Protein AF-L8WST7-F1 (afdb_monomer)

Sequence (160 aa):
MAISNLDQYQHTGDPSQLDACLTSFRQSSKLSTAVPRKVFDNAFQWANLSSQHAYLCPTEAFCAAMNLLPHFIWLGATTAQRYQDLILTENLAIRAGAAAIRSSEYSTSLEWLEHGRCIVWSQALMLRSPLDNLEASDPVLATRLQKVSKQASTSSSEGI

Secondary structure (DSSP, 8-state):
-HHHHHHHHHHH--HHHHHHHHHHHHHHTT-TTS-HHHHHHHHHHHHHHHHH-GGG-THHHHHHHHHHGGGG--TT--HHHHHHHHHHHHHHHHHHHHHHHHTT-HHHHHHHHHHHHHHHHHHHHHHS-HHHHHHHH-HHHHHHHHHHHHHHHHHHHS--

Foldseek 3Di:
DLVVLVVVCVVPVDVVSVVVNLVVLVVLLPDPPDDLVVSLVSLLVSLVSLLVPVVSLSLVSLVSNLVSVVVPPDDPDDLVVLVVVLVVLQVSLCSNLVSCVVVVNNVSSVVSNVSSVVSSVVSVVVSDDPLNVCCVVPVPVSVVVVVVVVVVVVVVVVPD

Mean predicted aligned error: 10.7 Å

Structure (mmCIF, N/CA/C/O backbone):
data_AF-L8WST7-F1
#
_entry.id   AF-L8WST7-F1
#
loop_
_atom_site.group_PDB
_atom_site.id
_atom_site.type_symbol
_atom_site.label_atom_id
_atom_site.label_alt_id
_atom_site.label_comp_id
_atom_site.label_asym_id
_atom_site.label_entity_id
_atom_site.label_seq_id
_atom_site.pdbx_PDB_ins_code
_atom_site.Cartn_x
_atom_site.Cartn_y
_atom_site.Cartn_z
_atom_site.occupancy
_atom_site.B_iso_or_equiv
_atom_site.auth_seq_id
_atom_site.auth_comp_id
_atom_site.auth_asym_id
_atom_site.auth_atom_id
_atom_site.pdbx_PDB_model_num
ATOM 1 N N . MET A 1 1 ? 13.203 18.092 -3.177 1.00 62.00 1 MET A N 1
ATOM 2 C CA . MET A 1 1 ? 13.853 17.722 -4.454 1.00 62.00 1 MET A CA 1
ATOM 3 C C . MET A 1 1 ? 12.968 16.820 -5.306 1.00 62.00 1 MET A C 1
ATOM 5 O O . MET A 1 1 ? 12.642 17.255 -6.394 1.00 62.00 1 MET A O 1
ATOM 9 N N . ALA A 1 2 ? 12.482 15.663 -4.825 1.00 66.56 2 ALA A N 1
ATOM 10 C CA . ALA A 1 2 ? 11.629 14.766 -5.632 1.00 66.56 2 ALA A CA 1
ATOM 11 C C . ALA A 1 2 ? 10.398 15.453 -6.271 1.00 66.56 2 ALA A C 1
ATOM 13 O O . ALA A 1 2 ? 10.195 15.335 -7.473 1.00 66.56 2 ALA A O 1
ATOM 14 N N . ILE A 1 3 ? 9.643 16.239 -5.492 1.00 69.12 3 ILE A N 1
ATOM 15 C CA . ILE A 1 3 ? 8.458 16.982 -5.974 1.00 69.12 3 ILE A CA 1
ATOM 16 C C . ILE A 1 3 ? 8.841 18.067 -6.996 1.00 69.12 3 ILE A C 1
ATOM 18 O O . ILE A 1 3 ? 8.213 18.181 -8.035 1.00 69.12 3 ILE A O 1
ATOM 22 N N . SER A 1 4 ? 9.931 18.802 -6.755 1.00 74.94 4 SER A N 1
ATOM 23 C CA . SER A 1 4 ? 10.416 19.829 -7.692 1.00 74.94 4 SER A CA 1
ATOM 24 C C . SER A 1 4 ? 10.816 19.241 -9.049 1.00 74.94 4 SER A C 1
ATOM 26 O O . SER A 1 4 ? 10.591 19.875 -10.073 1.00 74.94 4 SER A O 1
ATOM 28 N N . ASN A 1 5 ? 11.403 18.041 -9.063 1.00 72.50 5 ASN A N 1
ATOM 29 C CA . ASN A 1 5 ? 11.760 17.351 -10.304 1.00 72.50 5 ASN A CA 1
ATOM 30 C C . ASN A 1 5 ? 10.518 16.776 -11.004 1.00 72.50 5 ASN A C 1
ATOM 32 O O . ASN A 1 5 ? 10.495 16.703 -12.228 1.00 72.50 5 ASN A O 1
ATOM 36 N N . LEU A 1 6 ? 9.486 16.391 -10.242 1.00 72.19 6 LEU A N 1
ATOM 37 C CA . LEU A 1 6 ? 8.201 15.961 -10.794 1.00 72.19 6 LEU A CA 1
ATOM 38 C C . LEU A 1 6 ? 7.500 17.110 -11.528 1.00 72.19 6 LEU A C 1
ATOM 40 O O . LEU A 1 6 ? 7.072 16.921 -12.663 1.00 72.19 6 LEU A O 1
ATOM 44 N N . ASP A 1 7 ? 7.434 18.293 -10.914 1.00 74.06 7 ASP A N 1
ATOM 45 C CA . ASP A 1 7 ? 6.832 19.480 -11.533 1.00 74.06 7 ASP A CA 1
ATOM 46 C C . ASP A 1 7 ? 7.587 19.870 -12.813 1.00 74.06 7 ASP A C 1
ATOM 48 O O . ASP A 1 7 ? 6.987 20.119 -13.858 1.00 74.06 7 ASP A O 1
ATOM 52 N N . GLN A 1 8 ? 8.924 19.853 -12.779 1.00 71.38 8 GLN A N 1
ATOM 53 C CA . GLN A 1 8 ? 9.729 20.134 -13.970 1.00 71.38 8 GLN A CA 1
ATOM 54 C C . GLN A 1 8 ? 9.538 19.086 -15.073 1.00 71.38 8 GLN A C 1
ATOM 56 O O . GLN A 1 8 ? 9.402 19.466 -16.238 1.00 71.38 8 GLN A O 1
ATOM 61 N N . TYR A 1 9 ? 9.442 17.796 -14.738 1.00 74.44 9 TYR A N 1
ATOM 62 C CA . TYR A 1 9 ? 9.137 16.751 -15.716 1.00 74.44 9 TYR A CA 1
ATOM 63 C C . TYR A 1 9 ? 7.761 16.959 -16.359 1.00 74.44 9 TYR A C 1
ATOM 65 O O . TYR A 1 9 ? 7.638 16.871 -17.579 1.00 74.44 9 TYR A O 1
ATOM 73 N N . GLN A 1 10 ? 6.737 17.304 -15.573 1.00 77.31 10 GLN A N 1
ATOM 74 C CA . GLN A 1 10 ? 5.395 17.585 -16.096 1.00 77.31 10 GLN A CA 1
ATOM 75 C C . GLN A 1 10 ? 5.385 18.744 -17.102 1.00 77.31 10 GLN A C 1
ATOM 77 O O . GLN A 1 10 ? 4.581 18.739 -18.034 1.00 77.31 10 GLN A O 1
ATOM 82 N N . HIS A 1 11 ? 6.285 19.716 -16.942 1.00 78.19 11 HIS A N 1
ATOM 83 C CA . HIS A 1 11 ? 6.407 20.855 -17.849 1.00 78.19 11 HIS A CA 1
ATOM 84 C C . HIS A 1 11 ? 7.336 20.616 -19.045 1.00 78.19 11 HIS A C 1
ATOM 86 O O . HIS A 1 11 ? 7.112 21.200 -20.104 1.00 78.19 11 HIS A O 1
ATOM 92 N N . THR A 1 12 ? 8.382 19.802 -18.895 1.00 80.06 12 THR A N 1
ATOM 93 C CA . THR A 1 12 ? 9.449 19.663 -19.904 1.00 80.06 12 THR A CA 1
ATOM 94 C C . THR A 1 12 ? 9.417 18.342 -20.670 1.00 80.06 12 THR A C 1
ATOM 96 O O . THR A 1 12 ? 9.955 18.275 -21.772 1.00 80.06 12 THR A O 1
ATOM 99 N N . GLY A 1 13 ? 8.798 17.296 -20.114 1.00 76.12 13 GLY A N 1
ATOM 100 C CA . GLY A 1 13 ? 8.790 15.944 -20.680 1.00 76.12 13 GLY A CA 1
ATOM 101 C C . GLY A 1 13 ? 10.162 15.258 -20.704 1.00 76.12 13 GLY A C 1
ATOM 102 O O . GLY A 1 13 ? 10.314 14.241 -21.375 1.00 76.12 13 GLY A O 1
ATOM 103 N N . ASP A 1 14 ? 11.163 15.804 -20.006 1.00 79.00 14 ASP A N 1
ATOM 104 C CA . ASP A 1 14 ? 12.544 15.319 -20.029 1.00 79.00 14 ASP A CA 1
ATOM 105 C C . ASP A 1 14 ? 12.711 14.012 -19.220 1.00 79.00 14 ASP A C 1
ATOM 107 O O . ASP A 1 14 ? 12.566 14.023 -17.990 1.00 79.00 14 ASP A O 1
ATOM 111 N N . PRO A 1 15 ? 13.075 12.881 -19.859 1.00 76.31 15 PRO A N 1
ATOM 112 C CA . PRO A 1 15 ? 13.247 11.597 -19.177 1.00 76.31 15 PRO A CA 1
ATOM 113 C C . PRO A 1 15 ? 14.325 11.612 -18.084 1.00 76.31 15 PRO A C 1
ATOM 115 O O . PRO A 1 15 ? 14.229 10.859 -17.117 1.00 76.31 15 PRO A O 1
ATOM 118 N N . SER A 1 16 ? 15.340 12.476 -18.198 1.00 79.12 16 SER A N 1
ATOM 119 C CA . SER A 1 16 ? 16.414 12.561 -17.200 1.00 79.12 16 SER A CA 1
ATOM 120 C C . SER A 1 16 ? 15.920 13.127 -15.861 1.00 79.12 16 SER A C 1
ATOM 122 O O . SER A 1 16 ? 16.366 12.709 -14.789 1.00 79.12 16 SER A O 1
ATOM 124 N N . GLN A 1 17 ? 14.930 14.023 -15.908 1.00 79.00 17 GLN A N 1
ATOM 125 C CA . GLN A 1 17 ? 14.279 14.585 -14.725 1.00 79.00 17 GLN A CA 1
ATOM 126 C C . GLN A 1 17 ? 13.354 13.563 -14.061 1.00 79.00 17 GLN A C 1
ATOM 128 O O . GLN A 1 17 ? 13.283 13.506 -12.829 1.00 79.00 17 GLN A O 1
ATOM 133 N N . LEU A 1 18 ? 12.707 12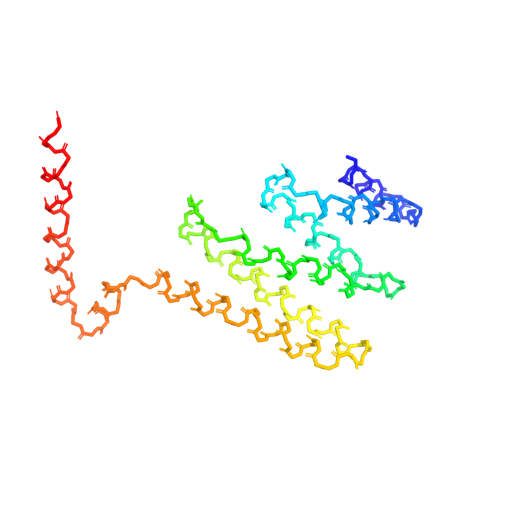.712 -14.865 1.00 77.12 18 LEU A N 1
ATOM 134 C CA . LEU A 1 18 ? 11.911 11.589 -14.380 1.00 77.12 18 LEU A CA 1
ATOM 135 C C . LEU A 1 18 ? 12.783 10.576 -13.622 1.00 77.12 18 LEU A C 1
ATOM 137 O O . LEU A 1 18 ? 12.460 10.237 -12.484 1.00 77.12 18 LEU A O 1
ATOM 141 N N . ASP A 1 19 ? 13.921 10.157 -14.176 1.00 78.50 19 ASP A N 1
ATOM 142 C CA . ASP A 1 19 ? 14.832 9.222 -13.496 1.00 78.50 19 ASP A CA 1
ATOM 143 C C . ASP A 1 19 ? 15.387 9.797 -12.182 1.00 78.50 19 ASP A C 1
ATOM 145 O O . ASP A 1 19 ? 15.436 9.107 -11.153 1.00 78.50 19 ASP A O 1
ATOM 149 N N . ALA A 1 20 ? 15.747 11.084 -12.172 1.00 81.19 20 ALA A N 1
ATOM 150 C CA . ALA A 1 20 ? 16.183 11.776 -10.960 1.00 81.19 20 ALA A CA 1
ATOM 151 C C . ALA A 1 20 ? 15.063 11.856 -9.905 1.00 81.19 20 ALA A C 1
ATOM 153 O O . ALA A 1 20 ? 15.311 11.707 -8.701 1.00 81.19 20 ALA A O 1
ATOM 154 N N . CYS A 1 21 ? 13.820 12.071 -10.342 1.00 79.94 21 CYS A N 1
ATOM 155 C CA . CYS A 1 21 ? 12.636 12.082 -9.490 1.00 79.94 21 CYS A CA 1
ATOM 156 C C . CYS A 1 21 ? 12.384 10.703 -8.854 1.00 79.94 21 CYS A C 1
ATOM 158 O O . CYS A 1 21 ? 12.292 10.594 -7.628 1.00 79.94 21 CYS A O 1
ATOM 160 N N . LEU A 1 22 ? 12.366 9.638 -9.660 1.00 79.94 22 LEU A N 1
ATOM 161 C CA . LE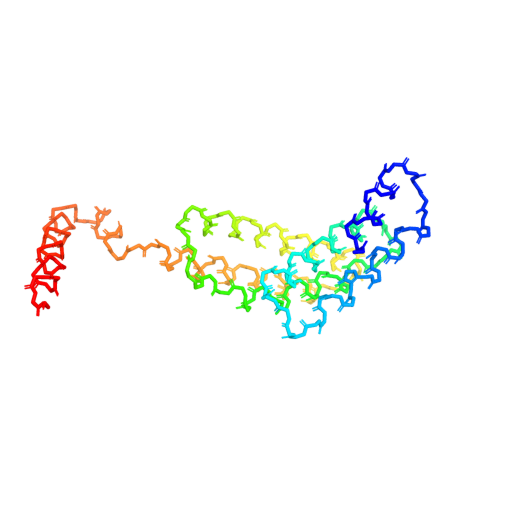U A 1 22 ? 12.135 8.264 -9.200 1.00 79.94 22 LEU A CA 1
ATOM 162 C C . LEU A 1 22 ? 13.233 7.788 -8.252 1.00 79.94 22 LEU A C 1
ATOM 164 O O . LEU A 1 22 ? 12.938 7.202 -7.211 1.00 79.94 22 LEU A O 1
ATOM 168 N N . THR A 1 23 ? 14.493 8.104 -8.556 1.00 83.19 23 THR A N 1
ATOM 169 C CA . THR A 1 23 ? 15.626 7.806 -7.668 1.00 83.19 23 THR A CA 1
ATOM 170 C C . THR A 1 23 ? 15.458 8.494 -6.314 1.00 83.19 23 THR A C 1
ATOM 172 O O . THR A 1 23 ? 15.653 7.871 -5.268 1.00 83.19 23 THR A O 1
ATOM 175 N N . SER A 1 24 ? 15.029 9.759 -6.316 1.00 82.44 24 SER A N 1
ATOM 176 C CA . SER A 1 24 ? 14.788 10.521 -5.087 1.00 82.44 24 SER A CA 1
ATOM 177 C C . SER A 1 24 ? 13.637 9.940 -4.257 1.00 82.44 24 SER A C 1
ATOM 179 O O . SER A 1 24 ? 13.756 9.835 -3.031 1.00 82.44 24 SER A O 1
ATOM 181 N N . PHE A 1 25 ? 12.532 9.532 -4.894 1.00 79.44 25 PHE A N 1
ATOM 182 C CA . PHE A 1 25 ? 11.434 8.863 -4.192 1.00 79.44 25 PHE A CA 1
ATOM 183 C C . PHE A 1 25 ? 11.850 7.497 -3.636 1.00 79.44 25 PHE A C 1
ATOM 185 O O . PHE A 1 25 ? 11.574 7.216 -2.470 1.00 79.44 25 PHE A O 1
ATOM 192 N N . ARG A 1 26 ? 12.588 6.695 -4.414 1.00 82.38 26 ARG A N 1
ATOM 193 C CA . ARG A 1 26 ? 13.139 5.396 -3.993 1.00 82.38 26 ARG A CA 1
ATOM 194 C C . ARG A 1 26 ? 14.083 5.508 -2.799 1.00 82.38 26 ARG A C 1
ATOM 196 O O . ARG A 1 26 ? 14.074 4.651 -1.919 1.00 82.38 26 ARG A O 1
ATOM 203 N N . GLN A 1 27 ? 14.933 6.533 -2.760 1.00 82.94 27 GLN A N 1
ATOM 204 C CA . GLN A 1 27 ? 15.797 6.782 -1.603 1.00 82.94 27 GLN A CA 1
ATOM 205 C C . GLN A 1 27 ? 14.965 7.197 -0.389 1.00 82.94 27 GLN A C 1
ATOM 207 O O . GLN A 1 27 ? 15.158 6.663 0.700 1.00 82.94 27 GLN A O 1
ATOM 212 N N . SER A 1 28 ? 13.996 8.092 -0.589 1.00 77.94 28 SER A N 1
ATOM 213 C CA . SER A 1 28 ? 13.139 8.592 0.488 1.00 77.94 28 SER A CA 1
ATOM 214 C C . SER A 1 28 ? 12.265 7.501 1.109 1.00 77.94 28 SER A C 1
ATOM 216 O O . SER A 1 28 ? 12.063 7.513 2.320 1.00 77.94 28 SER A O 1
ATOM 218 N N . SER A 1 29 ? 11.787 6.532 0.321 1.00 74.38 29 SER A N 1
ATOM 219 C CA . SER A 1 29 ? 10.984 5.408 0.821 1.00 74.38 29 SER A CA 1
ATOM 220 C C . SER A 1 29 ? 11.774 4.433 1.704 1.00 74.38 29 SER A C 1
ATOM 222 O O . SER A 1 29 ? 11.177 3.616 2.396 1.00 74.38 29 SER A O 1
ATOM 224 N N . LYS A 1 30 ? 13.113 4.500 1.686 1.00 77.19 30 LYS A N 1
ATOM 225 C CA . LYS A 1 30 ? 14.012 3.672 2.510 1.00 77.19 30 LYS A CA 1
ATOM 226 C C . LYS A 1 30 ? 14.468 4.377 3.794 1.00 77.19 30 LYS A C 1
ATOM 228 O O . LYS A 1 30 ? 15.122 3.758 4.631 1.00 77.19 30 LYS A O 1
ATOM 233 N N . LEU A 1 31 ? 14.154 5.664 3.965 1.00 73.44 31 LEU A N 1
ATOM 234 C CA . LEU A 1 31 ? 14.562 6.435 5.140 1.00 73.44 31 LEU A CA 1
ATOM 235 C C . LEU A 1 31 ? 13.676 6.098 6.347 1.00 73.44 31 LEU A C 1
ATOM 237 O O . LEU A 1 31 ? 12.579 6.628 6.499 1.00 73.44 31 LEU A O 1
ATOM 241 N N . SER A 1 32 ? 14.199 5.266 7.251 1.00 60.28 32 SER A N 1
ATOM 242 C CA . SER A 1 32 ? 13.522 4.852 8.493 1.00 60.28 32 SER A CA 1
ATOM 243 C C . SER A 1 32 ? 13.309 5.984 9.514 1.00 60.28 32 SER A C 1
ATOM 245 O O . SER A 1 32 ? 12.605 5.784 10.500 1.00 60.28 32 SER A O 1
ATOM 247 N N . THR A 1 33 ? 13.931 7.152 9.325 1.00 61.94 33 THR A N 1
ATOM 248 C CA . THR A 1 33 ? 13.876 8.299 10.253 1.00 61.94 33 THR A CA 1
ATOM 249 C C . THR A 1 33 ? 12.775 9.309 9.924 1.00 61.94 33 THR A C 1
ATOM 251 O O . THR A 1 33 ? 12.548 10.245 10.690 1.00 61.94 33 THR A O 1
ATOM 254 N N . ALA A 1 34 ? 12.101 9.160 8.783 1.00 65.44 34 ALA A N 1
ATOM 255 C CA . ALA A 1 34 ? 11.062 10.080 8.342 1.00 65.44 34 ALA A CA 1
ATOM 256 C C . ALA A 1 34 ? 9.675 9.681 8.875 1.00 65.44 34 ALA A C 1
ATOM 258 O O . ALA A 1 34 ? 9.419 8.531 9.223 1.00 65.44 34 ALA A O 1
ATOM 259 N N . VAL A 1 35 ? 8.759 10.654 8.930 1.00 75.75 35 VAL A N 1
ATOM 260 C CA . VAL A 1 35 ? 7.368 10.432 9.359 1.00 75.75 35 VAL A CA 1
ATOM 261 C C . VAL A 1 35 ? 6.738 9.335 8.484 1.00 75.75 35 VAL A C 1
ATOM 263 O O . VAL A 1 35 ? 6.706 9.531 7.266 1.00 75.75 35 VAL A O 1
ATOM 266 N N . PRO A 1 36 ? 6.188 8.239 9.052 1.00 77.19 36 PRO A N 1
ATOM 267 C CA . PRO A 1 36 ? 5.724 7.073 8.290 1.00 77.19 36 PRO A CA 1
ATOM 268 C C . PRO A 1 36 ? 4.796 7.413 7.121 1.00 77.19 36 PRO A C 1
ATOM 270 O O . PRO A 1 36 ? 4.964 6.890 6.022 1.00 77.19 36 PRO A O 1
ATOM 273 N N . ARG A 1 37 ? 3.885 8.377 7.317 1.00 77.31 37 ARG A N 1
ATOM 274 C CA . ARG A 1 37 ? 2.991 8.869 6.259 1.00 77.31 37 ARG A CA 1
ATOM 275 C C . ARG A 1 37 ? 3.743 9.467 5.072 1.00 77.31 37 ARG A C 1
ATOM 277 O O . ARG A 1 37 ? 3.459 9.113 3.942 1.00 77.31 37 ARG A O 1
ATOM 284 N N . LYS A 1 38 ? 4.757 10.301 5.320 1.00 80.31 38 LYS A N 1
ATOM 285 C CA . LYS A 1 38 ? 5.576 10.888 4.247 1.00 80.31 38 LYS A CA 1
ATOM 286 C C . LYS A 1 38 ? 6.383 9.825 3.500 1.00 80.31 38 LYS A C 1
ATOM 288 O O . LYS A 1 38 ? 6.580 9.946 2.296 1.00 80.31 38 LYS A O 1
ATOM 293 N N . VAL A 1 39 ? 6.869 8.801 4.204 1.00 83.12 39 VAL A N 1
ATOM 294 C CA . VAL A 1 39 ? 7.604 7.684 3.586 1.00 83.12 39 VAL A CA 1
ATOM 295 C C . VAL A 1 39 ? 6.674 6.882 2.676 1.00 83.12 39 VAL A C 1
ATOM 297 O O . VAL A 1 39 ? 7.037 6.604 1.533 1.00 83.12 39 VAL A O 1
ATOM 300 N N . PHE A 1 40 ? 5.461 6.586 3.150 1.00 84.00 40 PHE A N 1
ATOM 301 C CA . PHE A 1 40 ? 4.422 5.935 2.358 1.00 84.00 40 PHE A CA 1
ATOM 302 C C . PHE A 1 40 ? 4.012 6.775 1.143 1.00 84.00 40 PHE A C 1
ATOM 304 O O . PHE A 1 40 ? 4.028 6.258 0.030 1.00 84.00 40 PHE A O 1
ATOM 311 N N . ASP A 1 41 ? 3.731 8.069 1.322 1.00 82.88 41 ASP A N 1
ATOM 312 C CA . ASP A 1 41 ? 3.341 8.970 0.231 1.00 82.88 41 ASP A CA 1
ATOM 313 C C . ASP A 1 41 ? 4.404 8.989 -0.878 1.00 82.88 41 ASP A C 1
ATOM 315 O O . ASP A 1 41 ? 4.080 8.896 -2.060 1.00 82.88 41 ASP A O 1
ATOM 319 N N . ASN A 1 42 ? 5.688 9.027 -0.511 1.00 84.44 42 ASN A N 1
ATOM 320 C CA . ASN A 1 42 ? 6.789 8.957 -1.472 1.00 84.44 42 ASN A CA 1
ATOM 321 C C . ASN A 1 42 ? 6.823 7.619 -2.229 1.00 84.44 42 ASN A C 1
ATOM 323 O O . ASN A 1 42 ? 6.996 7.613 -3.447 1.00 84.44 42 ASN A O 1
ATOM 327 N N . ALA A 1 43 ? 6.646 6.493 -1.531 1.00 87.06 43 ALA A N 1
ATOM 328 C CA . ALA A 1 43 ? 6.595 5.172 -2.158 1.00 87.06 43 ALA A CA 1
ATOM 329 C C . ALA A 1 43 ? 5.373 5.023 -3.082 1.00 87.06 43 ALA A C 1
ATOM 331 O O . ALA A 1 43 ? 5.476 4.467 -4.174 1.00 87.06 43 ALA A O 1
ATOM 332 N N . PHE A 1 44 ? 4.227 5.575 -2.681 1.00 86.69 44 PHE A N 1
ATOM 333 C CA . PHE A 1 44 ? 3.004 5.584 -3.474 1.00 86.69 44 PHE A CA 1
ATOM 334 C C . PHE A 1 44 ? 3.160 6.424 -4.748 1.00 86.69 44 PHE A C 1
ATOM 336 O O . PHE A 1 44 ? 2.804 5.971 -5.837 1.00 86.69 44 PHE A O 1
ATOM 343 N N . GLN A 1 45 ? 3.751 7.619 -4.644 1.00 85.75 45 GLN A N 1
ATOM 344 C CA . GLN A 1 45 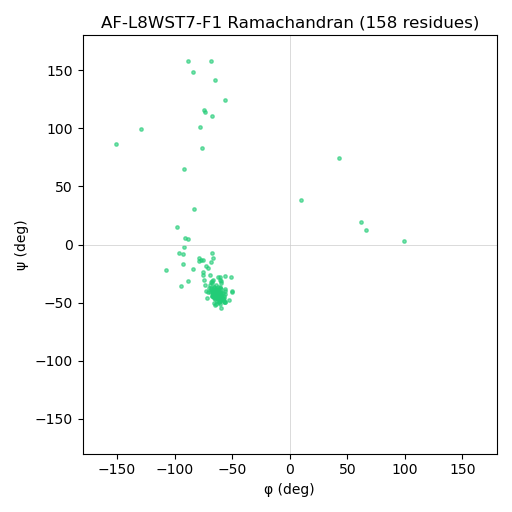? 4.035 8.457 -5.811 1.00 85.75 45 GLN A CA 1
ATOM 345 C C . GLN A 1 45 ? 5.050 7.805 -6.750 1.00 85.75 45 GLN A C 1
ATOM 347 O O . GLN A 1 45 ? 4.857 7.817 -7.966 1.00 85.75 45 GLN A O 1
ATOM 352 N N . TRP A 1 46 ? 6.081 7.157 -6.202 1.00 88.06 46 TRP A N 1
ATOM 353 C CA . TRP A 1 46 ? 7.013 6.356 -6.990 1.00 88.06 46 TRP A CA 1
ATOM 354 C C . TRP A 1 46 ? 6.290 5.260 -7.775 1.00 88.06 46 TRP A C 1
ATOM 356 O O . TRP A 1 46 ? 6.468 5.155 -8.986 1.00 88.06 46 TRP A O 1
ATOM 366 N N . ALA A 1 47 ? 5.425 4.485 -7.117 1.00 88.56 47 ALA A N 1
ATOM 367 C CA . ALA A 1 47 ? 4.667 3.421 -7.766 1.00 88.56 47 ALA A CA 1
ATOM 368 C C . ALA A 1 47 ? 3.727 3.958 -8.857 1.00 88.56 47 ALA A C 1
ATOM 370 O O . ALA A 1 47 ? 3.619 3.362 -9.931 1.00 88.56 47 ALA A O 1
ATOM 371 N N . ASN A 1 48 ? 3.096 5.113 -8.622 1.00 86.31 48 ASN A N 1
ATOM 372 C CA . ASN A 1 48 ? 2.260 5.789 -9.612 1.00 86.31 48 ASN A CA 1
ATOM 373 C C . ASN A 1 48 ? 3.030 6.145 -10.871 1.00 86.31 48 ASN A C 1
ATOM 375 O O . ASN A 1 48 ? 2.632 5.724 -11.959 1.00 86.31 48 ASN A O 1
ATOM 379 N N . LEU A 1 49 ? 4.132 6.868 -10.712 1.00 83.62 49 LEU A N 1
ATOM 380 C CA . LEU A 1 49 ? 4.931 7.344 -11.831 1.00 83.62 49 LEU A CA 1
ATOM 381 C C . LEU A 1 49 ? 5.574 6.177 -12.580 1.00 83.62 49 LEU A C 1
ATOM 383 O O . LEU A 1 49 ? 5.419 6.077 -13.793 1.00 83.62 49 LEU A O 1
ATOM 387 N N . SER A 1 50 ? 6.177 5.217 -11.874 1.00 85.12 50 SER A N 1
ATOM 388 C CA . SER A 1 50 ? 6.747 4.024 -12.511 1.00 85.12 50 SER A CA 1
ATOM 389 C C . SER A 1 50 ? 5.697 3.216 -13.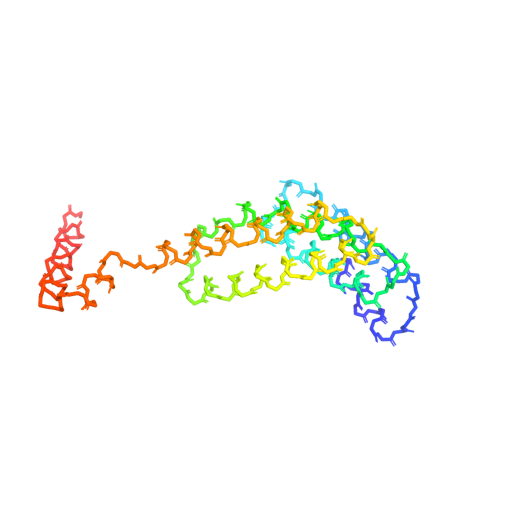278 1.00 85.12 50 SER A C 1
ATOM 391 O O . SER A 1 50 ? 6.002 2.632 -14.311 1.00 85.12 50 SER A O 1
ATOM 393 N N . SER A 1 51 ? 4.440 3.175 -12.813 1.00 84.12 51 SER A N 1
ATOM 394 C CA . SER A 1 51 ? 3.379 2.423 -13.501 1.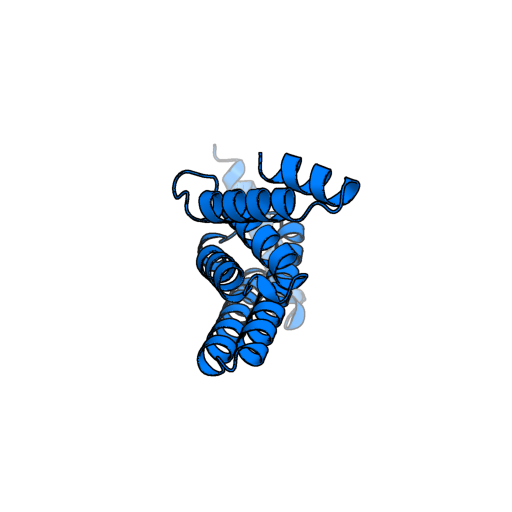00 84.12 51 SER A CA 1
ATOM 395 C C . SER A 1 51 ? 2.931 3.044 -14.828 1.00 84.12 51 SER A C 1
ATOM 397 O O . SER A 1 51 ? 2.378 2.333 -15.664 1.00 84.12 51 SER A O 1
ATOM 399 N N . GLN A 1 52 ? 3.194 4.338 -15.040 1.00 84.19 52 GLN A N 1
ATOM 400 C CA . GLN A 1 52 ? 2.910 5.037 -16.300 1.00 84.19 52 GLN A CA 1
ATOM 401 C C . GLN A 1 52 ? 3.970 4.752 -17.374 1.00 84.19 52 GLN A C 1
ATOM 403 O O . GLN A 1 52 ? 3.744 5.007 -18.555 1.00 84.19 52 GLN A O 1
ATOM 408 N N . HIS A 1 53 ? 5.110 4.185 -16.978 1.00 78.75 53 HIS A N 1
ATOM 409 C CA . HIS A 1 53 ? 6.273 4.012 -17.832 1.00 78.75 53 HIS A CA 1
ATOM 410 C C . HIS A 1 53 ? 6.758 2.561 -17.787 1.00 78.75 53 HIS A C 1
ATOM 412 O O . HIS A 1 53 ? 7.469 2.146 -16.878 1.00 78.75 53 HIS A O 1
ATOM 418 N N . ALA A 1 54 ? 6.393 1.774 -18.803 1.00 65.94 54 ALA A N 1
ATOM 419 C CA . ALA A 1 54 ? 6.627 0.327 -18.830 1.00 65.94 54 ALA A CA 1
ATOM 420 C C . ALA A 1 54 ? 8.102 -0.094 -18.639 1.00 65.94 54 ALA A C 1
ATOM 422 O O . ALA A 1 54 ? 8.358 -1.176 -18.116 1.00 65.94 54 ALA A O 1
ATOM 423 N N . TYR A 1 55 ? 9.065 0.757 -19.012 1.00 72.56 55 TYR A N 1
ATOM 424 C CA . TYR A 1 55 ? 10.500 0.482 -18.865 1.00 72.56 55 TYR A CA 1
ATOM 425 C C . TYR A 1 55 ? 11.016 0.608 -17.420 1.00 72.56 55 TYR A C 1
ATOM 427 O O . TYR A 1 55 ? 12.116 0.149 -17.127 1.00 72.56 55 TYR A O 1
ATOM 435 N N . LEU A 1 56 ? 10.231 1.193 -16.508 1.00 72.06 56 LEU A N 1
ATOM 436 C CA . LEU A 1 56 ? 10.655 1.506 -15.138 1.00 72.06 56 LEU A CA 1
ATOM 437 C C . LEU A 1 56 ? 10.369 0.399 -14.118 1.00 72.06 56 LEU A C 1
ATOM 439 O O . LEU A 1 56 ? 10.608 0.608 -12.933 1.00 72.06 56 LEU A O 1
ATOM 443 N N . CYS A 1 57 ? 9.885 -0.767 -14.565 1.00 72.31 57 CYS A N 1
ATOM 444 C CA . CYS A 1 57 ? 9.635 -1.953 -13.738 1.00 72.31 57 CYS A CA 1
ATOM 445 C C . CYS A 1 57 ? 8.972 -1.603 -12.384 1.00 72.31 57 CYS A C 1
ATOM 447 O O . CYS A 1 57 ? 9.614 -1.616 -11.330 1.00 72.31 57 CYS A O 1
ATOM 449 N N . PRO A 1 58 ? 7.672 -1.259 -12.380 1.00 82.50 58 PRO A N 1
ATOM 450 C CA . PRO A 1 58 ? 7.016 -0.652 -11.220 1.00 82.50 58 PRO A CA 1
ATOM 451 C C . PRO A 1 58 ? 6.890 -1.581 -10.003 1.00 82.50 58 PRO A C 1
ATOM 453 O O . PRO A 1 58 ? 6.466 -1.133 -8.938 1.00 82.50 58 PRO A O 1
ATOM 456 N N . THR A 1 59 ? 7.233 -2.863 -10.138 1.00 84.69 59 THR A N 1
ATOM 457 C CA . THR A 1 59 ? 7.114 -3.881 -9.088 1.00 84.69 59 THR A CA 1
ATOM 458 C C . THR A 1 59 ? 7.931 -3.538 -7.845 1.00 84.69 59 THR A C 1
ATOM 460 O O . THR A 1 59 ? 7.431 -3.723 -6.739 1.00 84.69 59 THR A O 1
ATOM 463 N N . GLU A 1 60 ? 9.134 -2.966 -7.987 1.00 86.25 60 GLU A N 1
ATOM 464 C CA . GLU A 1 60 ? 9.937 -2.547 -6.826 1.00 86.25 60 GLU A CA 1
ATOM 465 C C . GLU A 1 60 ? 9.234 -1.437 -6.031 1.00 86.25 60 GLU A C 1
ATOM 467 O O . GLU A 1 60 ? 9.174 -1.47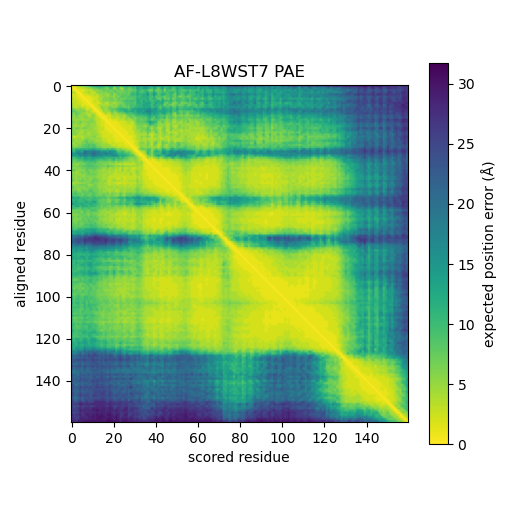5 -4.800 1.00 86.25 60 GLU A O 1
ATOM 472 N N . ALA A 1 61 ? 8.661 -0.467 -6.740 1.00 87.88 61 ALA A N 1
ATOM 473 C CA . ALA A 1 61 ? 7.962 0.654 -6.132 1.00 87.88 61 ALA A CA 1
ATOM 474 C C . ALA A 1 61 ? 6.686 0.200 -5.410 1.00 87.88 61 ALA A C 1
ATOM 476 O O . ALA A 1 61 ? 6.429 0.608 -4.276 1.00 87.88 61 ALA A O 1
ATOM 477 N N . PHE A 1 62 ? 5.919 -0.701 -6.034 1.00 90.75 62 PHE A N 1
ATOM 478 C CA . PHE A 1 62 ? 4.757 -1.321 -5.402 1.00 90.75 62 PHE A CA 1
ATOM 479 C C . PHE A 1 62 ? 5.143 -2.148 -4.174 1.00 90.75 62 PHE A C 1
ATOM 481 O O . PHE A 1 62 ? 4.483 -2.025 -3.148 1.00 90.75 62 PHE A O 1
ATOM 488 N N . CYS A 1 63 ? 6.234 -2.914 -4.231 1.00 88.88 63 CYS A N 1
ATOM 489 C CA . CYS A 1 63 ? 6.745 -3.664 -3.083 1.00 88.88 63 CYS A CA 1
ATOM 490 C C . CYS A 1 63 ? 7.064 -2.735 -1.902 1.00 88.88 63 CYS A C 1
ATOM 492 O O . CYS A 1 63 ? 6.623 -2.972 -0.777 1.00 88.88 63 CYS A O 1
ATOM 494 N N . ALA A 1 64 ? 7.769 -1.629 -2.160 1.00 88.56 64 ALA A N 1
ATOM 495 C CA . ALA A 1 64 ? 8.074 -0.640 -1.131 1.00 88.56 64 ALA A CA 1
ATOM 496 C C . ALA A 1 64 ? 6.799 -0.047 -0.507 1.00 88.56 64 ALA A C 1
ATOM 498 O O . ALA A 1 64 ? 6.696 0.028 0.717 1.00 88.56 64 ALA A O 1
ATOM 499 N N . ALA A 1 65 ? 5.813 0.326 -1.328 1.00 89.69 65 ALA A N 1
ATOM 500 C CA . ALA A 1 65 ? 4.546 0.869 -0.844 1.00 89.69 65 ALA A CA 1
ATOM 501 C C . ALA A 1 65 ? 3.744 -0.161 -0.024 1.00 89.69 65 ALA A C 1
ATOM 503 O O . ALA A 1 65 ? 3.245 0.170 1.052 1.00 89.69 65 ALA A O 1
ATOM 504 N N . MET A 1 66 ? 3.678 -1.417 -0.481 1.00 89.19 66 MET A N 1
ATOM 505 C CA . MET A 1 66 ? 2.993 -2.511 0.217 1.00 89.19 66 MET A CA 1
ATOM 506 C C . MET A 1 66 ? 3.630 -2.820 1.578 1.00 89.19 66 MET A C 1
ATOM 508 O O . MET A 1 66 ? 2.908 -2.994 2.551 1.00 89.19 66 MET A O 1
ATOM 512 N N . ASN A 1 67 ? 4.962 -2.801 1.693 1.00 86.94 67 ASN A N 1
ATOM 513 C CA . ASN A 1 67 ? 5.661 -3.055 2.964 1.00 86.94 67 ASN A CA 1
ATOM 514 C C . ASN A 1 67 ? 5.469 -1.940 4.008 1.00 86.94 67 ASN A C 1
ATOM 516 O O . ASN A 1 67 ? 5.565 -2.169 5.217 1.00 86.94 67 ASN A O 1
ATOM 520 N N . LEU A 1 68 ? 5.209 -0.715 3.553 1.00 84.94 68 LEU A N 1
ATOM 521 C CA . LEU A 1 68 ? 4.958 0.436 4.424 1.00 84.94 68 LEU A CA 1
ATOM 522 C C . LEU A 1 68 ? 3.496 0.518 4.879 1.00 84.94 68 LEU A C 1
ATOM 524 O O . LEU A 1 68 ? 3.210 1.119 5.914 1.00 84.94 68 LEU A O 1
ATOM 528 N N . LEU A 1 69 ? 2.587 -0.119 4.143 1.00 80.19 69 LEU A N 1
ATOM 529 C CA . LEU A 1 69 ? 1.146 -0.093 4.374 1.00 80.19 69 LEU A CA 1
ATOM 530 C C . LEU A 1 69 ? 0.725 -0.545 5.795 1.00 80.19 69 LEU A C 1
ATOM 532 O O . LEU A 1 69 ? -0.126 0.116 6.384 1.00 80.19 69 LEU A O 1
ATOM 536 N N . PRO A 1 70 ? 1.323 -1.578 6.428 1.00 76.06 70 PRO A N 1
ATOM 537 C CA . PRO A 1 70 ? 0.985 -1.954 7.807 1.00 76.06 70 PRO A CA 1
ATOM 538 C C . PRO A 1 70 ? 1.558 -1.003 8.863 1.00 76.06 70 PRO A C 1
ATOM 540 O O . PRO A 1 70 ? 1.044 -0.920 9.969 1.00 76.06 70 PRO A O 1
ATOM 543 N N . HIS A 1 71 ? 2.634 -0.276 8.556 1.00 71.25 71 HIS A N 1
ATOM 544 C CA . HIS A 1 71 ? 3.229 0.708 9.475 1.00 71.25 71 HIS A CA 1
ATOM 545 C C . HIS A 1 71 ? 2.446 2.024 9.480 1.00 71.25 71 HIS A C 1
ATOM 547 O O . HIS A 1 71 ? 2.617 2.879 10.349 1.00 71.25 71 HIS A O 1
ATOM 553 N N . PHE A 1 72 ? 1.541 2.155 8.518 1.00 66.19 72 PHE A N 1
ATOM 554 C CA . PHE A 1 72 ? 0.567 3.211 8.385 1.00 66.19 72 PHE A CA 1
ATOM 555 C C . PHE A 1 72 ? -0.683 2.952 9.249 1.00 66.19 72 PHE A C 1
ATOM 557 O O . PHE A 1 72 ? -1.770 3.358 8.875 1.00 66.19 72 PHE A O 1
ATOM 564 N N . ILE A 1 73 ? -0.595 2.277 10.404 1.00 57.16 73 ILE A N 1
ATOM 565 C CA . ILE A 1 73 ? -1.754 2.099 11.304 1.00 57.16 73 ILE A CA 1
ATOM 566 C C . ILE A 1 73 ? -2.025 3.411 12.064 1.00 57.16 73 ILE A C 1
ATOM 568 O O . ILE A 1 73 ? -1.545 3.637 13.168 1.00 57.16 73 ILE A O 1
ATOM 572 N N . TRP A 1 74 ? -2.746 4.302 11.377 1.00 65.50 74 TRP A N 1
ATOM 573 C CA . TRP A 1 74 ? -3.735 5.330 11.748 1.00 65.50 74 TRP A CA 1
ATOM 574 C C . TRP A 1 74 ? -3.979 5.721 13.219 1.00 65.50 74 TRP A C 1
ATOM 576 O O . TRP A 1 74 ? -5.114 6.019 13.609 1.00 65.50 74 TRP A O 1
ATOM 586 N N . LEU A 1 75 ? -2.949 5.794 14.052 1.00 48.88 75 LEU A N 1
ATOM 587 C CA . LEU A 1 75 ? -3.044 6.410 15.374 1.00 48.88 75 LEU A CA 1
ATOM 588 C C . LEU A 1 75 ? -3.279 7.922 15.219 1.00 48.88 75 LEU A C 1
ATOM 590 O O . LEU A 1 75 ? -2.404 8.660 14.776 1.00 48.88 75 LEU A O 1
ATOM 594 N N . GLY A 1 76 ? -4.485 8.377 15.576 1.00 55.56 76 GLY A N 1
ATOM 595 C CA . GLY A 1 76 ? -4.855 9.800 15.630 1.00 55.56 76 GLY A CA 1
ATOM 596 C C . GLY A 1 76 ? -5.632 10.352 14.428 1.00 55.56 76 GLY A C 1
ATOM 597 O O . GLY A 1 76 ? -5.937 11.542 14.405 1.00 55.56 76 GLY A O 1
ATOM 598 N N . ALA A 1 77 ? -5.986 9.527 13.440 1.00 66.69 77 ALA A N 1
ATOM 599 C CA . ALA A 1 77 ? -6.755 9.979 12.281 1.00 66.69 77 ALA A CA 1
ATOM 600 C C . ALA A 1 77 ? -8.273 10.004 12.532 1.00 66.69 77 ALA A C 1
ATOM 602 O O . ALA A 1 77 ? -8.821 9.165 13.253 1.00 66.69 77 ALA A O 1
ATOM 603 N N . THR A 1 78 ? -8.972 10.944 11.889 1.00 74.44 78 THR A N 1
ATOM 604 C CA . THR A 1 78 ? -10.440 11.014 11.921 1.00 74.44 78 THR A CA 1
ATOM 605 C C . THR A 1 78 ? -11.066 9.832 11.174 1.00 74.44 78 THR A C 1
ATOM 607 O O .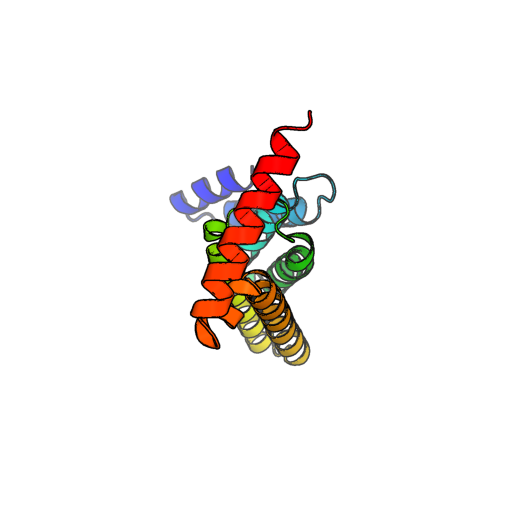 THR A 1 78 ? -10.450 9.237 10.290 1.00 74.44 78 THR A O 1
ATOM 610 N N . THR A 1 79 ? -12.326 9.507 11.481 1.00 71.88 79 THR A N 1
ATOM 611 C CA . THR A 1 79 ? -13.079 8.464 10.760 1.00 71.88 79 THR A CA 1
ATOM 612 C C . THR A 1 79 ? -13.147 8.730 9.254 1.00 71.88 79 THR A C 1
ATOM 614 O O . THR A 1 79 ? -13.003 7.800 8.470 1.00 71.88 79 THR A O 1
ATOM 617 N N . ALA A 1 80 ? -13.305 9.991 8.838 1.00 76.12 80 ALA A N 1
ATOM 618 C CA . ALA A 1 80 ? -13.345 10.360 7.424 1.00 76.12 80 ALA A CA 1
ATOM 619 C C . ALA A 1 80 ? -12.008 10.103 6.719 1.00 76.12 80 ALA A C 1
ATOM 621 O O . ALA A 1 80 ? -12.005 9.527 5.633 1.00 76.12 80 ALA A O 1
ATOM 622 N N . GLN A 1 81 ? -10.883 10.458 7.359 1.00 77.69 81 GLN A N 1
ATOM 623 C CA . GLN A 1 81 ? -9.569 10.107 6.828 1.00 77.69 81 GLN A CA 1
ATOM 624 C C . GLN A 1 81 ? -9.512 8.586 6.681 1.00 77.69 81 GLN A C 1
ATOM 626 O O . GLN A 1 81 ? -9.186 8.138 5.594 1.00 77.69 81 GLN A O 1
ATOM 631 N N . ARG A 1 82 ? -9.904 7.805 7.713 1.00 77.25 82 ARG A N 1
ATOM 632 C CA . ARG A 1 82 ? -9.874 6.318 7.728 1.00 77.25 82 ARG A CA 1
ATOM 633 C C . ARG A 1 82 ? -10.522 5.665 6.517 1.00 77.25 82 ARG A C 1
ATOM 635 O O . ARG A 1 82 ? -9.961 4.729 5.957 1.00 77.25 82 ARG A O 1
ATOM 642 N N . TYR A 1 83 ? -11.649 6.199 6.067 1.00 81.31 83 TYR A N 1
ATOM 643 C CA . TYR A 1 83 ? -12.287 5.737 4.837 1.00 81.31 83 TYR A CA 1
ATOM 644 C C . TYR A 1 83 ? -11.487 6.060 3.567 1.00 81.31 83 TYR A C 1
ATOM 646 O O . TYR A 1 83 ? -11.443 5.236 2.657 1.00 81.31 83 TYR A O 1
ATOM 654 N N . GLN A 1 84 ? -10.844 7.227 3.485 1.00 83.44 84 GLN A N 1
ATOM 655 C CA . GLN A 1 84 ? -10.069 7.613 2.301 1.00 83.44 84 GLN A CA 1
ATOM 656 C C . GLN A 1 84 ? -8.863 6.706 2.088 1.00 83.44 84 GLN A C 1
ATOM 658 O O . GLN A 1 84 ? -8.706 6.149 1.002 1.00 83.44 84 GLN A O 1
ATOM 663 N N . ASP A 1 85 ? -8.025 6.514 3.105 1.00 81.75 85 ASP A N 1
ATOM 664 C CA . ASP A 1 85 ? -6.831 5.689 2.909 1.00 81.75 85 ASP A CA 1
ATOM 665 C C . ASP A 1 85 ? -7.140 4.173 2.899 1.00 81.75 85 ASP A C 1
ATOM 667 O O . ASP A 1 85 ? -6.338 3.400 2.380 1.00 81.75 85 ASP A O 1
ATOM 671 N N . LEU A 1 86 ? -8.340 3.739 3.320 1.00 82.69 86 LEU A N 1
ATOM 672 C CA . LEU A 1 86 ? -8.891 2.411 2.993 1.00 82.69 86 LEU A CA 1
ATOM 673 C C . LEU A 1 86 ? -9.073 2.228 1.477 1.00 82.69 86 LEU A C 1
ATOM 675 O O . LEU A 1 86 ? -8.586 1.249 0.911 1.00 82.69 86 LEU A O 1
ATOM 679 N N . ILE A 1 87 ? -9.715 3.195 0.813 1.00 86.12 87 ILE A N 1
ATOM 680 C CA . ILE A 1 87 ? -9.896 3.194 -0.650 1.00 86.12 87 ILE A CA 1
ATOM 681 C C . ILE A 1 87 ? -8.534 3.242 -1.352 1.00 86.12 87 ILE A C 1
ATOM 683 O O . ILE A 1 87 ? -8.298 2.523 -2.325 1.00 86.12 87 ILE A O 1
ATOM 687 N N . LEU A 1 88 ? -7.613 4.070 -0.849 1.00 86.38 88 LEU A N 1
ATOM 688 C CA . LEU A 1 88 ? -6.252 4.153 -1.379 1.00 86.38 88 LEU A CA 1
ATOM 689 C C . LEU A 1 88 ? -5.522 2.810 -1.266 1.00 86.38 88 LEU A C 1
ATOM 691 O O . LEU A 1 88 ? -4.873 2.387 -2.221 1.00 86.38 88 LEU A O 1
ATOM 695 N N . THR A 1 89 ? -5.653 2.134 -0.123 1.00 84.56 89 THR A N 1
ATOM 696 C CA . THR A 1 89 ? -5.052 0.820 0.137 1.00 84.56 89 THR A CA 1
ATOM 697 C C . THR A 1 89 ? -5.554 -0.235 -0.844 1.00 84.56 89 THR A C 1
ATOM 699 O O . THR A 1 89 ? -4.755 -0.952 -1.448 1.00 84.56 89 THR A O 1
ATOM 702 N N . GLU A 1 90 ? -6.871 -0.312 -1.036 1.00 85.50 90 GLU A N 1
ATOM 703 C CA . GLU A 1 90 ? -7.483 -1.237 -1.989 1.00 85.50 90 GLU A CA 1
ATOM 704 C C . GLU A 1 90 ? -6.976 -0.975 -3.415 1.00 85.50 90 GLU A C 1
ATOM 706 O O . GLU A 1 90 ? -6.516 -1.889 -4.104 1.00 85.50 90 GLU A O 1
ATOM 711 N N . ASN A 1 91 ? -6.972 0.293 -3.836 1.00 90.31 91 ASN A N 1
ATOM 712 C CA . ASN A 1 91 ? -6.489 0.693 -5.155 1.00 90.31 91 ASN A CA 1
ATOM 713 C C . ASN A 1 91 ? -5.005 0.338 -5.361 1.00 90.31 91 ASN A C 1
ATOM 715 O O . ASN A 1 91 ? -4.623 -0.160 -6.424 1.00 90.31 91 ASN A O 1
ATOM 719 N N . LEU A 1 92 ? -4.175 0.555 -4.335 1.00 90.94 92 LEU A N 1
ATOM 720 C CA . LEU A 1 92 ? -2.758 0.206 -4.354 1.00 90.94 92 LEU A CA 1
ATOM 721 C C . LEU A 1 92 ? -2.558 -1.300 -4.543 1.00 90.94 92 LEU A C 1
ATOM 723 O O . LEU A 1 92 ? -1.813 -1.693 -5.440 1.00 90.94 92 LEU A O 1
ATOM 727 N N . ALA A 1 93 ? -3.243 -2.131 -3.755 1.00 92.56 93 ALA A N 1
ATOM 728 C CA . ALA A 1 93 ? -3.124 -3.586 -3.831 1.00 92.56 93 ALA A CA 1
ATOM 729 C C . ALA A 1 93 ? -3.560 -4.130 -5.201 1.00 92.56 93 ALA A C 1
ATOM 731 O O . ALA A 1 93 ? -2.861 -4.959 -5.787 1.00 92.56 93 ALA A O 1
ATOM 732 N N . ILE A 1 94 ? -4.659 -3.610 -5.765 1.00 94.12 94 ILE A N 1
ATOM 733 C CA . ILE A 1 94 ? -5.131 -3.975 -7.111 1.00 94.12 94 ILE A CA 1
ATOM 734 C C . ILE A 1 94 ? -4.073 -3.642 -8.168 1.00 94.12 94 ILE A C 1
ATOM 736 O O . ILE A 1 94 ? -3.763 -4.462 -9.035 1.00 94.12 94 ILE A O 1
ATOM 740 N N . ARG A 1 95 ? -3.493 -2.439 -8.109 1.00 92.94 95 ARG A N 1
ATOM 741 C CA . ARG A 1 95 ? -2.497 -1.993 -9.093 1.00 92.94 95 ARG A CA 1
ATOM 742 C C . ARG A 1 95 ? -1.171 -2.726 -8.959 1.00 92.94 95 ARG A C 1
ATOM 744 O O . ARG A 1 95 ? -0.572 -3.058 -9.983 1.00 92.94 95 ARG A O 1
ATOM 751 N N . ALA A 1 96 ? -0.756 -3.014 -7.729 1.00 93.06 96 ALA A N 1
ATOM 752 C CA . ALA A 1 96 ? 0.401 -3.839 -7.428 1.00 93.06 96 ALA A CA 1
ATOM 753 C C . ALA A 1 96 ? 0.212 -5.253 -7.999 1.00 93.06 96 ALA A C 1
ATOM 755 O O . ALA A 1 96 ? 1.046 -5.715 -8.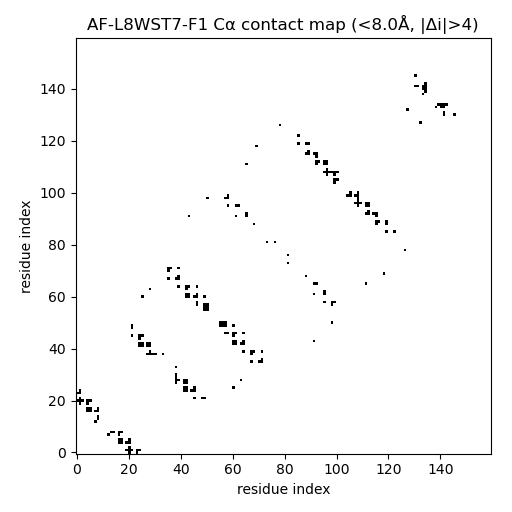777 1.00 93.06 96 ALA A O 1
ATOM 756 N N . GLY A 1 97 ? -0.922 -5.902 -7.709 1.00 94.12 97 GLY A N 1
ATOM 757 C CA . GLY A 1 97 ? -1.257 -7.221 -8.252 1.00 94.12 97 GLY A CA 1
ATOM 758 C C . GLY A 1 97 ? -1.271 -7.233 -9.781 1.00 94.12 97 GLY A C 1
ATOM 759 O O . GLY A 1 97 ? -0.611 -8.054 -10.413 1.00 94.12 97 GLY A O 1
ATOM 760 N N . ALA A 1 98 ? -1.915 -6.243 -10.405 1.00 92.75 98 ALA A N 1
ATOM 761 C CA . ALA A 1 98 ? -1.921 -6.110 -11.859 1.00 92.75 98 ALA A CA 1
ATOM 762 C C . ALA A 1 98 ? -0.507 -5.935 -12.449 1.00 92.75 98 ALA A C 1
ATOM 764 O O . ALA A 1 98 ? -0.225 -6.455 -13.530 1.00 92.75 98 ALA A O 1
ATOM 765 N N . ALA A 1 99 ? 0.384 -5.206 -11.769 1.00 90.62 99 ALA A N 1
ATOM 766 C CA . ALA A 1 99 ? 1.779 -5.070 -12.182 1.00 90.62 99 ALA A CA 1
ATOM 767 C C . ALA A 1 99 ? 2.539 -6.399 -12.081 1.00 90.62 99 ALA A C 1
ATOM 769 O O . ALA A 1 99 ? 3.214 -6.771 -13.037 1.00 90.62 99 ALA A O 1
ATOM 770 N N . ALA A 1 100 ? 2.371 -7.139 -10.985 1.00 91.69 100 ALA A N 1
ATOM 771 C CA . ALA A 1 100 ? 2.975 -8.457 -10.809 1.00 91.69 100 ALA A CA 1
ATOM 772 C C . ALA A 1 100 ? 2.485 -9.464 -11.868 1.00 91.69 100 ALA A C 1
ATOM 774 O O . ALA A 1 100 ? 3.299 -10.158 -12.471 1.00 91.69 100 ALA A O 1
ATOM 775 N N . ILE A 1 101 ? 1.186 -9.467 -12.197 1.00 92.62 101 ILE A N 1
ATOM 776 C CA . ILE A 1 101 ? 0.622 -10.296 -13.281 1.00 92.62 101 ILE A CA 1
ATOM 777 C C . ILE A 1 101 ? 1.277 -9.978 -14.628 1.00 92.62 101 ILE A C 1
ATOM 779 O O . ILE A 1 101 ? 1.649 -10.898 -15.355 1.00 92.62 101 ILE A O 1
ATOM 783 N N . ARG A 1 102 ? 1.450 -8.692 -14.971 1.00 89.88 102 ARG A N 1
ATOM 784 C CA . ARG A 1 102 ? 2.123 -8.289 -16.222 1.00 89.88 102 ARG A CA 1
ATOM 785 C C . ARG A 1 102 ? 3.582 -8.745 -16.280 1.00 89.88 102 ARG A C 1
ATOM 787 O O . ARG A 1 102 ? 4.093 -8.978 -17.369 1.00 89.88 102 ARG A O 1
ATOM 794 N N . SER A 1 103 ? 4.224 -8.893 -15.127 1.00 88.12 103 SER A N 1
ATOM 795 C CA . SER A 1 103 ? 5.580 -9.430 -14.992 1.00 88.12 103 SER A CA 1
ATOM 796 C C . SER A 1 103 ? 5.627 -10.958 -14.855 1.00 88.12 103 SER A C 1
ATOM 798 O O . SER A 1 103 ? 6.709 -11.500 -14.684 1.00 88.12 103 SER A O 1
ATOM 800 N N . SER A 1 104 ? 4.495 -11.664 -14.970 1.00 92.56 104 SER A N 1
ATOM 801 C CA . SER A 1 104 ? 4.375 -13.121 -14.751 1.00 92.56 104 SER A CA 1
ATOM 802 C C . SER A 1 104 ? 4.711 -13.592 -13.323 1.00 92.56 104 SER A C 1
ATOM 804 O O . SER A 1 104 ? 4.933 -14.776 -13.086 1.00 92.56 104 SER A O 1
ATOM 806 N N . GLU A 1 105 ? 4.683 -12.680 -12.348 1.00 92.88 105 GLU A N 1
ATOM 807 C CA . GLU A 1 105 ? 4.954 -12.924 -10.925 1.00 92.88 105 GLU A CA 1
ATOM 808 C C . GLU A 1 105 ? 3.649 -13.246 -10.173 1.00 92.88 105 GLU A C 1
ATOM 810 O O . GLU A 1 105 ? 3.159 -12.477 -9.340 1.00 92.88 105 GLU A O 1
ATOM 815 N N . TYR A 1 106 ? 3.016 -14.371 -10.510 1.00 95.06 106 TYR A N 1
ATOM 816 C CA . TYR A 1 106 ? 1.655 -14.677 -10.044 1.00 95.06 106 TYR A CA 1
ATOM 817 C C . TYR A 1 106 ? 1.541 -14.892 -8.528 1.00 95.06 106 TYR A C 1
ATOM 819 O O . TYR A 1 106 ? 0.553 -14.467 -7.928 1.00 95.06 106 TYR A O 1
ATOM 827 N N . SER A 1 107 ? 2.543 -15.509 -7.894 1.00 96.19 107 SER A N 1
ATOM 828 C CA . SER A 1 107 ? 2.581 -15.692 -6.435 1.00 96.19 107 SER A CA 1
ATOM 829 C C . SER A 1 107 ? 2.609 -14.349 -5.707 1.00 96.19 107 SER A C 1
ATOM 831 O O . SER A 1 107 ? 1.812 -14.123 -4.801 1.00 96.19 107 SER A O 1
ATOM 833 N N . THR A 1 108 ? 3.457 -13.433 -6.173 1.00 93.88 108 THR A N 1
ATOM 834 C CA . THR A 1 108 ? 3.580 -12.069 -5.647 1.00 93.88 108 THR A CA 1
ATOM 835 C C . THR A 1 108 ? 2.282 -11.285 -5.833 1.00 93.88 108 THR A C 1
ATOM 837 O O . THR A 1 108 ? 1.840 -10.582 -4.928 1.00 93.88 108 THR A O 1
ATOM 840 N N . SER A 1 109 ? 1.615 -11.442 -6.984 1.00 95.44 109 SER A N 1
ATOM 841 C CA . SER A 1 109 ? 0.299 -10.834 -7.197 1.00 95.44 109 SER A CA 1
ATOM 842 C C . SER A 1 109 ? -0.725 -11.315 -6.174 1.00 95.44 109 SER A C 1
ATOM 844 O O . SER A 1 109 ? -1.487 -10.503 -5.654 1.00 95.44 109 SER A O 1
ATOM 846 N N . LEU A 1 110 ? -0.786 -12.626 -5.926 1.00 96.62 110 LEU A N 1
ATOM 847 C CA . LEU A 1 110 ? -1.725 -13.204 -4.970 1.00 96.62 110 LEU A CA 1
ATOM 848 C C . LEU A 1 110 ? -1.443 -12.683 -3.557 1.00 96.62 110 LEU A C 1
ATOM 850 O O . LEU A 1 110 ? -2.365 -12.249 -2.871 1.00 96.62 110 LEU A O 1
ATOM 854 N N . GLU A 1 111 ? -0.171 -12.675 -3.158 1.00 95.25 111 GLU A N 1
ATOM 855 C CA . GLU A 1 111 ? 0.266 -12.164 -1.861 1.00 95.25 111 GLU A CA 1
ATOM 856 C C . GLU A 1 111 ? -0.167 -10.710 -1.656 1.00 95.25 111 GLU A C 1
ATOM 858 O O . GLU A 1 111 ? -0.784 -10.387 -0.643 1.00 95.25 111 GLU A O 1
ATOM 863 N N . TRP A 1 112 ? 0.083 -9.832 -2.629 1.00 95.19 112 TRP A N 1
ATOM 864 C CA . TRP A 1 112 ? -0.265 -8.417 -2.507 1.00 95.19 112 TRP A CA 1
ATOM 865 C C . TRP A 1 112 ? -1.770 -8.160 -2.461 1.00 95.19 112 TRP A C 1
ATOM 867 O O . TRP A 1 112 ? -2.222 -7.328 -1.670 1.00 95.19 112 TRP A O 1
ATOM 877 N N . LEU A 1 113 ? -2.554 -8.878 -3.270 1.00 95.38 113 LEU A N 1
ATOM 878 C CA . LEU A 1 113 ? -4.014 -8.771 -3.245 1.00 95.38 113 LEU A CA 1
ATOM 879 C C . LEU A 1 113 ? -4.577 -9.224 -1.895 1.00 95.38 113 LEU A C 1
ATOM 881 O O . LEU A 1 113 ? -5.421 -8.541 -1.312 1.00 95.38 113 LEU A O 1
ATOM 885 N N . GLU A 1 114 ? -4.075 -10.342 -1.372 1.00 95.19 114 GLU A N 1
ATOM 886 C CA . GLU A 1 114 ? -4.514 -10.871 -0.086 1.00 95.19 114 GLU A CA 1
ATOM 887 C C . GLU A 1 114 ? -4.095 -9.966 1.073 1.00 95.19 114 GLU A C 1
ATOM 889 O O . GLU A 1 114 ? -4.887 -9.703 1.979 1.00 95.19 114 GLU A O 1
ATOM 894 N N . HIS A 1 115 ? -2.884 -9.414 1.013 1.00 91.62 115 HIS A N 1
ATOM 895 C CA . HIS A 1 115 ? -2.387 -8.465 1.999 1.00 91.62 115 HIS A CA 1
ATOM 896 C C . HIS A 1 115 ? -3.263 -7.207 2.067 1.00 91.62 115 HIS A C 1
ATOM 898 O O . HIS A 1 115 ? -3.702 -6.812 3.150 1.00 91.62 115 HIS A O 1
ATOM 904 N N . GLY A 1 116 ? -3.585 -6.617 0.910 1.00 90.56 116 GLY A N 1
ATOM 905 C CA . GLY A 1 116 ? -4.484 -5.466 0.827 1.00 90.56 116 GLY A CA 1
ATOM 906 C C . GLY A 1 116 ? -5.870 -5.770 1.393 1.00 90.56 116 GLY A C 1
ATOM 907 O O . GLY A 1 116 ? -6.385 -5.011 2.215 1.00 90.56 116 GLY A O 1
ATOM 908 N N . ARG A 1 117 ? -6.449 -6.919 1.027 1.00 91.44 117 ARG A N 1
ATOM 909 C CA . ARG A 1 117 ? -7.760 -7.358 1.524 1.00 91.44 117 ARG A CA 1
ATOM 910 C C . ARG A 1 117 ? -7.769 -7.546 3.042 1.00 91.44 117 ARG A C 1
ATOM 912 O O . ARG A 1 117 ? -8.688 -7.072 3.707 1.00 91.44 117 ARG A O 1
ATOM 919 N N . CYS A 1 118 ? -6.742 -8.187 3.599 1.00 90.50 118 CYS A N 1
ATOM 920 C CA . CYS A 1 118 ? -6.598 -8.384 5.041 1.00 90.50 118 CYS A CA 1
ATOM 921 C C . CYS A 1 118 ? -6.534 -7.054 5.802 1.00 90.50 118 CYS A C 1
ATOM 923 O O . CYS A 1 118 ? -7.186 -6.907 6.838 1.00 90.50 118 CYS A O 1
ATOM 925 N N . ILE A 1 119 ? -5.805 -6.065 5.275 1.00 86.50 119 ILE A N 1
ATOM 926 C CA . ILE A 1 119 ? -5.738 -4.723 5.869 1.00 86.50 119 ILE A CA 1
ATOM 927 C C . ILE A 1 119 ? -7.100 -4.036 5.802 1.00 86.50 119 ILE A C 1
ATOM 929 O O . ILE A 1 119 ? -7.595 -3.577 6.832 1.00 86.50 119 ILE A O 1
ATOM 933 N N . VAL A 1 120 ? -7.731 -4.010 4.623 1.00 85.69 120 VAL A N 1
ATOM 934 C CA . VAL A 1 120 ? -9.042 -3.374 4.430 1.00 85.69 120 VAL A CA 1
ATOM 935 C C . VAL A 1 120 ? -10.083 -3.968 5.373 1.00 85.69 120 VAL A C 1
ATOM 937 O O . VAL A 1 120 ? -10.796 -3.228 6.047 1.00 85.69 120 VAL A O 1
ATOM 940 N N . TRP A 1 121 ? -10.141 -5.294 5.485 1.00 87.00 121 TRP A N 1
ATOM 941 C CA . TRP A 1 121 ? -11.079 -5.963 6.383 1.00 87.00 121 TRP A CA 1
ATOM 942 C C . TRP A 1 121 ? -10.790 -5.722 7.857 1.00 87.00 121 TRP A C 1
ATOM 944 O O . TRP A 1 121 ? -11.720 -5.419 8.603 1.00 87.00 121 TRP A O 1
ATOM 954 N N . SER A 1 122 ? -9.529 -5.804 8.280 1.00 84.94 122 SER A N 1
ATOM 955 C CA . SER A 1 122 ? -9.145 -5.501 9.662 1.00 84.94 122 SER A CA 1
ATOM 956 C C . SER A 1 122 ? -9.563 -4.078 10.056 1.00 84.94 122 SER A C 1
ATOM 958 O O . SER A 1 122 ? -10.187 -3.866 11.096 1.00 84.94 122 SER A O 1
ATOM 960 N N . GLN A 1 123 ? -9.326 -3.103 9.175 1.00 79.12 123 GLN A N 1
ATOM 961 C CA . GLN A 1 123 ? -9.691 -1.708 9.418 1.00 79.12 123 GLN A CA 1
ATOM 962 C C . GLN A 1 123 ? -11.204 -1.461 9.336 1.00 79.12 123 GLN A C 1
ATOM 964 O O . GLN A 1 123 ? -11.751 -0.743 10.172 1.00 79.12 123 GLN A O 1
ATOM 969 N N . ALA A 1 124 ? -11.910 -2.082 8.389 1.00 79.88 124 ALA A N 1
ATOM 970 C CA . ALA A 1 124 ? -13.367 -1.993 8.306 1.00 79.88 124 ALA A CA 1
ATOM 971 C C . ALA A 1 124 ? -14.046 -2.554 9.568 1.00 79.88 124 ALA A C 1
ATOM 973 O O . ALA A 1 124 ? -15.040 -1.997 10.032 1.00 79.88 124 ALA A O 1
ATOM 974 N N . LEU A 1 125 ? -13.489 -3.619 10.156 1.00 79.50 125 LEU A N 1
ATOM 975 C CA . LEU A 1 125 ? -13.951 -4.168 11.432 1.00 79.50 125 LEU A CA 1
ATOM 976 C C . LEU A 1 125 ? -13.689 -3.212 12.599 1.00 79.50 125 LEU A C 1
ATOM 978 O O . LEU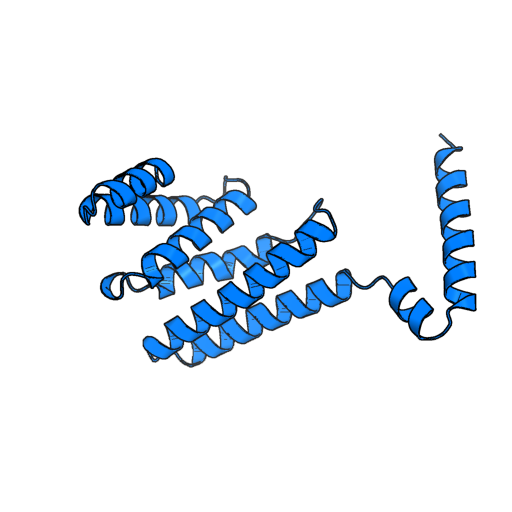 A 1 125 ? -14.569 -3.042 13.434 1.00 79.50 125 LEU A O 1
ATOM 982 N N . MET A 1 126 ? -12.526 -2.553 12.640 1.00 75.75 126 MET A N 1
ATOM 983 C CA . MET A 1 126 ? -12.215 -1.546 13.666 1.00 75.75 126 MET A CA 1
ATOM 984 C C . MET A 1 126 ? -13.081 -0.284 13.563 1.00 75.75 126 MET A C 1
ATOM 986 O O . MET A 1 126 ? -13.331 0.378 14.568 1.00 75.75 126 MET A O 1
ATOM 990 N N . LEU A 1 127 ? -13.516 0.073 12.352 1.00 69.00 127 LEU A N 1
ATOM 991 C CA . LEU A 1 127 ? -14.393 1.218 12.110 1.00 69.00 127 LEU A CA 1
ATOM 992 C C . LEU A 1 127 ? -15.841 0.965 12.515 1.00 69.00 127 LEU A C 1
ATOM 994 O O . LEU A 1 127 ? -16.546 1.926 12.818 1.00 69.00 127 LEU A O 1
ATOM 998 N N . ARG A 1 128 ? -16.282 -0.297 12.522 1.00 67.88 128 ARG A N 1
ATOM 999 C CA . ARG A 1 128 ? -17.590 -0.659 13.060 1.00 67.88 128 ARG A CA 1
ATOM 1000 C C . ARG A 1 128 ? -17.534 -0.578 14.573 1.00 67.88 128 ARG A C 1
ATOM 1002 O O . ARG A 1 128 ? -16.864 -1.376 15.228 1.00 67.88 128 ARG A O 1
ATOM 1009 N N . SER A 1 129 ? -18.280 0.358 15.141 1.00 68.19 129 SER A N 1
ATOM 1010 C CA . SER A 1 129 ? -18.521 0.337 16.573 1.00 68.19 129 SER A CA 1
ATOM 1011 C C . SER A 1 129 ? -19.328 -0.923 16.916 1.00 68.19 129 SER A C 1
ATOM 1013 O O . SER A 1 129 ? -20.265 -1.270 16.190 1.00 68.19 129 SER A O 1
ATOM 1015 N N . PRO A 1 130 ? -19.057 -1.594 18.050 1.00 65.75 130 PRO A N 1
ATOM 1016 C CA . PRO A 1 130 ? -19.973 -2.591 18.604 1.00 65.75 130 PRO A CA 1
ATOM 1017 C C . PRO A 1 130 ? -21.401 -2.044 18.735 1.00 65.75 130 PRO A C 1
ATOM 1019 O O . PRO A 1 130 ? -22.364 -2.799 18.632 1.00 65.75 130 PRO A O 1
ATOM 1022 N N . LEU A 1 131 ? -21.527 -0.725 18.912 1.00 69.00 131 LEU A N 1
ATOM 1023 C CA . LEU A 1 131 ? -22.798 -0.021 18.954 1.00 69.00 131 LEU A CA 1
ATOM 1024 C C . LEU A 1 131 ? -23.512 0.011 17.594 1.00 69.00 131 LEU A C 1
ATOM 1026 O O . LEU A 1 131 ? -24.727 -0.098 17.588 1.00 69.00 131 LEU A O 1
ATOM 1030 N N . ASP A 1 132 ? -22.793 0.098 16.470 1.00 69.94 132 ASP A N 1
ATOM 1031 C CA . ASP A 1 132 ? -23.394 0.110 15.123 1.00 69.94 132 ASP A CA 1
ATOM 1032 C C . ASP A 1 132 ? -23.988 -1.267 14.793 1.00 69.94 132 ASP A C 1
ATOM 1034 O O . ASP A 1 132 ? -25.087 -1.390 14.253 1.00 69.94 132 ASP A O 1
ATOM 1038 N N . ASN A 1 133 ? -23.272 -2.332 15.174 1.00 72.56 133 ASN A N 1
ATOM 1039 C CA . ASN A 1 133 ? -23.775 -3.700 15.049 1.00 72.56 133 ASN A CA 1
ATOM 1040 C C . ASN A 1 133 ? -24.986 -3.926 15.969 1.00 72.56 133 ASN A C 1
ATOM 1042 O O . ASN A 1 133 ? -25.955 -4.564 15.563 1.00 72.56 133 ASN A O 1
ATOM 1046 N N . LEU A 1 134 ? -24.933 -3.385 17.192 1.00 76.31 134 LEU A N 1
ATOM 1047 C CA . LEU A 1 134 ? -26.032 -3.454 18.147 1.00 76.31 134 LEU A CA 1
ATOM 1048 C C . LEU A 1 134 ? -27.248 -2.658 17.669 1.00 76.31 134 LEU A C 1
ATOM 1050 O O . LEU A 1 134 ? -28.358 -3.144 17.810 1.00 76.31 134 LEU A O 1
ATOM 1054 N N . GLU A 1 135 ? -27.060 -1.483 17.071 1.00 79.81 135 GLU A N 1
ATOM 1055 C CA . GLU A 1 135 ? -28.139 -0.659 16.520 1.00 79.81 135 GLU A CA 1
ATOM 1056 C C . GLU A 1 135 ? -28.873 -1.386 15.390 1.00 79.81 135 GLU A C 1
ATOM 1058 O O . GLU A 1 135 ? -30.100 -1.353 15.340 1.00 79.81 135 GLU A O 1
ATOM 1063 N N . ALA A 1 136 ? -28.145 -2.110 14.536 1.00 81.75 136 ALA A N 1
ATOM 1064 C CA . ALA A 1 136 ? -28.741 -2.900 13.463 1.00 81.75 136 ALA A CA 1
ATOM 1065 C C . ALA A 1 136 ? -29.570 -4.099 13.969 1.00 81.75 136 ALA A C 1
ATOM 1067 O O . ALA A 1 136 ? -30.553 -4.468 13.326 1.00 81.75 136 ALA A O 1
ATOM 1068 N N . SER A 1 137 ? -29.188 -4.719 15.094 1.00 88.44 137 SER A N 1
ATOM 1069 C CA . SER A 1 137 ? -29.884 -5.894 15.651 1.00 88.44 137 SER A CA 1
ATOM 1070 C C . SER A 1 137 ? -30.933 -5.566 16.722 1.00 88.44 137 SER A C 1
ATOM 1072 O O . SER A 1 137 ? -31.949 -6.248 16.812 1.00 88.44 137 SER A O 1
ATOM 1074 N N . ASP A 1 138 ? -30.676 -4.551 17.549 1.00 85.56 138 ASP A N 1
ATOM 1075 C CA . ASP A 1 138 ? -31.515 -4.085 18.658 1.00 85.56 138 ASP A CA 1
ATOM 1076 C C . ASP A 1 138 ? -31.296 -2.567 18.892 1.00 85.56 138 ASP A C 1
ATOM 1078 O O . ASP A 1 138 ? -30.489 -2.146 19.737 1.00 85.56 138 ASP A O 1
ATOM 1082 N N . PRO A 1 139 ? -32.044 -1.715 18.163 1.00 86.88 139 PRO A N 1
ATOM 1083 C CA . PRO A 1 139 ? -31.922 -0.259 18.250 1.00 86.88 139 PRO A CA 1
ATOM 1084 C C . PRO A 1 139 ? -32.217 0.294 19.653 1.00 86.88 139 PRO A C 1
ATOM 1086 O O . PRO A 1 139 ? -31.671 1.324 20.067 1.00 86.88 139 PRO A O 1
ATOM 1089 N N . VAL A 1 140 ? -33.091 -0.384 20.406 1.00 89.12 140 VAL A N 1
ATOM 1090 C CA . VAL A 1 140 ? -33.520 0.049 21.741 1.00 89.12 140 VAL A CA 1
ATOM 1091 C C . VAL A 1 140 ? -32.381 -0.142 22.734 1.00 89.12 140 VAL A C 1
ATOM 1093 O O . VAL A 1 140 ? -32.072 0.769 23.514 1.00 89.12 140 VAL A O 1
ATOM 1096 N N . LEU A 1 141 ? -31.725 -1.303 22.691 1.00 85.81 141 LEU A N 1
ATOM 1097 C CA . LEU A 1 141 ? -30.569 -1.585 23.532 1.00 85.81 141 LEU A CA 1
ATOM 1098 C C . LEU A 1 141 ? -29.380 -0.689 23.162 1.00 85.81 141 LEU A C 1
ATOM 1100 O O . LEU A 1 141 ? -28.759 -0.124 24.066 1.00 85.81 141 LEU A O 1
ATOM 1104 N N . ALA A 1 142 ? -29.124 -0.466 21.868 1.00 83.19 142 ALA A N 1
ATOM 1105 C CA . ALA A 1 142 ? -28.082 0.450 21.395 1.00 83.19 142 ALA A CA 1
ATOM 1106 C C . ALA A 1 142 ? -28.259 1.868 21.954 1.00 83.19 142 ALA A C 1
ATOM 1108 O O . ALA A 1 142 ? -27.339 2.427 22.555 1.00 83.19 142 ALA A O 1
ATOM 1109 N N . THR A 1 143 ? -29.473 2.418 21.853 1.00 84.62 143 THR A N 1
ATOM 1110 C CA . THR A 1 143 ? -29.793 3.764 22.350 1.00 84.62 143 THR A CA 1
ATOM 1111 C C . THR A 1 143 ? -29.585 3.873 23.863 1.00 84.62 143 THR A C 1
ATOM 1113 O O . THR A 1 143 ? -29.016 4.853 24.354 1.00 84.62 143 THR A O 1
ATOM 1116 N N . ARG A 1 144 ? -30.014 2.862 24.634 1.00 86.69 144 ARG A N 1
ATOM 1117 C CA . ARG A 1 144 ? -29.808 2.841 26.093 1.00 86.69 144 ARG A CA 1
ATOM 1118 C C . ARG A 1 144 ? -28.326 2.794 26.448 1.00 86.69 144 ARG A C 1
ATOM 1120 O O . ARG A 1 144 ? -27.889 3.553 27.311 1.00 86.69 144 ARG A O 1
ATOM 1127 N N . LEU A 1 145 ? -27.559 1.944 25.773 1.00 82.81 145 LEU A N 1
ATOM 1128 C CA . LEU A 1 145 ? -26.135 1.748 26.035 1.00 82.81 145 LEU A CA 1
ATOM 1129 C C . LEU A 1 145 ? -25.323 3.003 25.679 1.00 82.81 145 LEU A C 1
ATOM 1131 O O . LEU A 1 145 ? -24.463 3.423 26.452 1.00 82.81 145 LEU A O 1
ATOM 1135 N N . GLN A 1 146 ? -25.679 3.685 24.586 1.00 82.06 146 GLN A N 1
ATOM 1136 C CA . GLN A 1 146 ? -25.097 4.974 24.207 1.00 82.06 146 GLN A CA 1
ATOM 1137 C C . GLN A 1 146 ? -25.374 6.065 25.250 1.00 82.06 146 GLN A C 1
ATOM 1139 O O . GLN A 1 146 ? -24.499 6.878 25.558 1.00 82.06 146 GLN A O 1
ATOM 1144 N N . LYS A 1 147 ? -26.586 6.080 25.819 1.00 83.69 147 LYS A N 1
ATOM 1145 C CA . LYS A 1 147 ? -26.989 7.045 26.850 1.00 83.69 147 LYS A CA 1
ATOM 1146 C C . LYS A 1 147 ? -26.206 6.843 28.151 1.00 83.69 147 LYS A C 1
ATOM 1148 O O . LYS A 1 147 ? -25.702 7.816 28.703 1.00 83.69 147 LYS A O 1
ATOM 1153 N N . VAL A 1 148 ? -26.052 5.591 28.592 1.00 84.38 148 VAL A N 1
ATOM 1154 C CA . VAL A 1 148 ? -25.260 5.234 29.784 1.00 84.38 148 VAL A CA 1
ATOM 1155 C C . VAL A 1 148 ? -23.775 5.530 29.569 1.00 84.38 148 VAL A C 1
ATOM 1157 O O . VAL A 1 148 ? -23.139 6.116 30.440 1.00 84.38 148 VAL A O 1
ATOM 1160 N N . SER A 1 149 ? -23.229 5.199 28.394 1.00 77.31 149 SER A N 1
ATOM 1161 C CA . SER A 1 149 ? -21.838 5.511 28.051 1.00 77.31 149 SER A CA 1
ATOM 1162 C C . SER A 1 149 ? -21.566 7.016 28.113 1.00 77.31 149 SER A C 1
ATOM 1164 O O . SER A 1 149 ? -20.620 7.421 28.778 1.00 77.31 149 SER A O 1
ATOM 1166 N N . LYS A 1 150 ? -22.433 7.854 27.521 1.00 75.25 150 LYS A N 1
ATOM 1167 C CA . LYS A 1 150 ? -22.307 9.321 27.602 1.00 75.25 150 LYS A CA 1
ATOM 1168 C C . LYS A 1 150 ? -22.309 9.835 29.044 1.00 75.25 150 LYS A C 1
ATOM 1170 O O . LYS A 1 150 ? -21.507 10.707 29.354 1.00 75.25 150 LYS A O 1
ATOM 1175 N N . GLN A 1 151 ? -23.168 9.287 29.908 1.00 80.81 151 GLN A N 1
ATOM 1176 C CA . GLN A 1 151 ? -23.235 9.667 31.325 1.00 80.81 151 GLN A CA 1
ATOM 1177 C C . GLN A 1 151 ? -21.961 9.294 32.099 1.00 80.81 151 GLN A C 1
ATOM 1179 O O . GLN A 1 151 ? -21.482 10.087 32.910 1.00 80.81 151 GLN A O 1
ATOM 1184 N N . ALA A 1 152 ? -21.387 8.119 31.828 1.00 74.94 152 ALA A N 1
ATOM 1185 C CA . ALA A 1 152 ? -20.138 7.679 32.448 1.00 74.94 152 ALA A CA 1
ATOM 1186 C C . ALA A 1 152 ? -18.929 8.519 31.992 1.00 74.94 152 ALA A C 1
ATOM 1188 O O . ALA A 1 152 ? -18.058 8.849 32.797 1.00 74.94 152 ALA A O 1
ATOM 1189 N N . SER A 1 153 ? -18.889 8.923 30.718 1.00 68.75 153 SER A N 1
ATOM 1190 C CA . SER A 1 153 ? -17.842 9.808 30.190 1.00 68.75 153 SER A CA 1
ATOM 1191 C C . SER A 1 153 ? -17.869 11.191 30.841 1.00 68.75 153 SER A C 1
ATOM 1193 O O . SER A 1 153 ? -16.816 11.753 31.133 1.00 68.75 153 SER A O 1
ATOM 1195 N N . THR A 1 154 ? -19.063 11.741 31.088 1.00 69.94 154 THR A N 1
ATOM 1196 C CA . THR A 1 154 ? -19.219 13.042 31.753 1.00 69.94 154 THR A CA 1
ATOM 1197 C C . THR A 1 154 ? -18.851 12.985 33.234 1.00 69.94 154 THR A C 1
ATOM 1199 O O . THR A 1 154 ? -18.131 13.864 33.694 1.00 69.94 154 THR A O 1
ATOM 1202 N N . SER A 1 155 ? -19.222 11.924 33.967 1.00 68.50 155 SER A N 1
ATOM 1203 C CA . SER A 1 155 ? -18.847 11.803 35.388 1.00 68.50 155 SER A CA 1
ATOM 1204 C C . SER A 1 155 ? -17.345 11.599 35.585 1.00 68.50 155 SER A C 1
ATOM 1206 O O . SER A 1 155 ? -16.782 12.041 36.579 1.00 68.50 155 SER A O 1
ATOM 1208 N N . SER A 1 156 ? -16.676 10.939 34.634 1.00 56.09 156 SER A N 1
ATOM 1209 C CA . SER A 1 156 ? -15.222 10.761 34.674 1.00 56.09 156 SER A CA 1
ATOM 1210 C C . SER A 1 156 ? -14.448 12.050 34.367 1.00 56.09 156 SER A C 1
ATOM 1212 O O . SER A 1 156 ? -13.269 12.121 34.698 1.00 56.09 156 SER A O 1
ATOM 1214 N N . SER A 1 157 ? -15.084 13.048 33.740 1.00 58.19 157 SER A N 1
ATOM 1215 C CA . SER A 1 157 ? -14.480 14.353 33.437 1.00 58.19 157 SER A CA 1
ATOM 1216 C C . SER A 1 157 ? -14.729 15.406 34.523 1.00 58.19 157 SER A C 1
ATOM 1218 O O . SER A 1 157 ? -14.034 16.415 34.532 1.00 58.19 157 SER A O 1
ATOM 1220 N N . GLU A 1 158 ? -15.699 15.192 35.415 1.00 55.59 158 GLU A N 1
ATOM 1221 C CA . GLU A 1 158 ? -16.001 16.076 36.557 1.00 55.59 158 GLU A CA 1
ATOM 1222 C C . GLU A 1 158 ? -15.244 15.679 37.843 1.00 55.59 158 GLU A C 1
ATOM 1224 O O . GLU A 1 158 ? -15.367 16.345 38.867 1.00 55.59 158 GLU A O 1
ATOM 1229 N N . GLY A 1 159 ? -14.464 14.592 37.803 1.00 52.22 159 GLY A N 1
ATOM 1230 C CA . GLY A 1 159 ? -13.684 14.067 38.932 1.00 52.22 159 GLY A CA 1
ATOM 1231 C C . GLY A 1 159 ? -12.202 14.468 38.970 1.00 52.22 159 GLY A C 1
ATOM 1232 O O . GLY A 1 159 ? -11.443 13.823 39.694 1.00 52.22 159 GLY A O 1
ATOM 1233 N N . ILE A 1 160 ? -11.781 15.473 38.192 1.00 41.34 160 ILE A N 1
ATOM 1234 C CA . ILE A 1 160 ? -10.435 16.085 38.220 1.00 41.34 160 ILE A CA 1
ATOM 1235 C C . ILE A 1 160 ? -10.596 17.561 38.575 1.00 41.34 160 ILE A C 1
ATOM 1237 O O . ILE A 1 160 ? -9.819 18.041 39.429 1.00 41.34 160 ILE A O 1
#

pLDDT: mean 80.03, std 10.34, range [41.34, 96.62]

Organism: Thanatephorus cucumeris (strain AG1-IA) (NCBI:txid983506)

Nearest PDB structures (foldseek):
  1cnt-assembly1_4  TM=4.270E-01  e=2.615E+00  Homo sapiens
  6zpp-assembly1_A  TM=2.371E-01  e=1.731E+00  Drechmeria coniospora

Solvent-accessible surface area (backbone atoms only — not comparable to full-atom values): 8580 Å² total; per-residue (Å²): 106,40,65,64,29,46,56,48,24,77,76,67,72,42,67,70,35,46,53,54,18,45,51,42,22,58,55,47,47,66,46,86,86,54,60,60,67,62,27,34,51,32,15,46,52,33,23,54,57,24,63,78,35,85,90,57,57,30,56,64,31,33,51,54,27,59,68,40,54,74,72,57,69,67,81,88,63,53,74,70,55,53,55,52,56,42,54,50,42,48,54,47,19,54,51,39,19,54,47,24,49,76,69,70,36,54,68,61,16,50,51,38,39,50,50,29,50,52,50,46,51,57,50,54,54,70,68,50,47,74,54,57,60,32,36,77,77,39,50,68,60,27,53,52,52,52,52,52,50,55,53,54,56,52,56,66,67,73,75,120

Radius of gyration: 21.15 Å; Cα contacts (8 Å, |Δi|>4): 129; chains: 1; bounding box: 50×36×60 Å